Protein AF-A0A8C6SN14-F1 (afdb_monomer_lite)

Structure (mmCIF, N/CA/C/O backbone):
data_AF-A0A8C6SN14-F1
#
_entry.id   AF-A0A8C6SN14-F1
#
loop_
_atom_site.group_PDB
_atom_site.id
_atom_site.type_symbol
_atom_site.label_atom_id
_atom_site.label_alt_id
_atom_site.label_comp_id
_atom_site.label_asym_id
_atom_site.label_entity_id
_atom_site.label_seq_id
_atom_site.pdbx_PDB_ins_code
_atom_site.Cartn_x
_atom_site.Cartn_y
_atom_site.Cartn_z
_atom_site.occupancy
_atom_site.B_iso_or_equiv
_atom_site.auth_seq_id
_atom_site.auth_comp_id
_atom_site.auth_asym_id
_atom_site.auth_atom_id
_atom_site.pdbx_PDB_model_num
ATOM 1 N N . MET A 1 1 ? -18.049 -7.443 3.445 1.00 73.38 1 MET A N 1
ATOM 2 C CA . MET A 1 1 ? -16.769 -8.141 3.725 1.00 73.38 1 MET A CA 1
ATOM 3 C C . MET A 1 1 ? -15.686 -7.927 2.662 1.00 73.38 1 MET A C 1
ATOM 5 O O . MET A 1 1 ? -14.606 -7.484 3.031 1.00 73.38 1 MET A O 1
ATOM 9 N N . ALA A 1 2 ? -15.932 -8.169 1.365 1.00 88.31 2 ALA A N 1
ATOM 10 C CA . ALA A 1 2 ? -14.890 -8.066 0.323 1.00 88.31 2 ALA A CA 1
ATOM 11 C C . ALA A 1 2 ? -14.162 -6.703 0.273 1.00 88.31 2 ALA A C 1
ATOM 13 O O . ALA A 1 2 ? -12.935 -6.649 0.204 1.00 88.31 2 ALA A O 1
ATOM 14 N N . GLN A 1 3 ? -14.904 -5.599 0.396 1.00 91.69 3 GLN A N 1
ATOM 15 C CA . GLN A 1 3 ? -14.333 -4.248 0.385 1.00 91.69 3 GLN A CA 1
ATOM 16 C C . GLN A 1 3 ? -13.427 -3.967 1.599 1.00 91.69 3 GLN A C 1
ATOM 18 O O . GLN A 1 3 ? -12.354 -3.385 1.454 1.00 91.69 3 GLN A O 1
ATOM 23 N N . VAL A 1 4 ? -13.820 -4.437 2.789 1.00 95.06 4 VAL A N 1
ATOM 24 C CA . VAL A 1 4 ? -13.002 -4.355 4.012 1.00 95.06 4 VAL A CA 1
ATOM 25 C C . VAL A 1 4 ? -11.691 -5.110 3.811 1.00 95.06 4 VAL A C 1
ATOM 27 O O . VAL A 1 4 ? -10.623 -4.557 4.060 1.00 95.06 4 VAL A O 1
ATOM 30 N N . HIS A 1 5 ? -11.756 -6.332 3.280 1.00 94.94 5 HIS A N 1
ATOM 31 C CA . HIS A 1 5 ? -10.565 -7.125 2.993 1.00 94.94 5 HIS A CA 1
ATOM 32 C C . HIS A 1 5 ? -9.625 -6.414 2.002 1.00 94.94 5 HIS A C 1
ATOM 34 O O . HIS A 1 5 ? -8.426 -6.316 2.262 1.00 94.94 5 HIS A O 1
ATOM 40 N N . LYS A 1 6 ? -10.161 -5.825 0.920 1.00 96.69 6 LYS A N 1
ATOM 41 C CA . LYS A 1 6 ? -9.376 -5.036 -0.049 1.00 96.69 6 LYS A CA 1
ATOM 42 C C . LYS A 1 6 ? -8.651 -3.864 0.628 1.00 96.69 6 LYS A C 1
ATOM 44 O O . LYS A 1 6 ? -7.464 -3.653 0.382 1.00 96.69 6 LYS A O 1
ATOM 49 N N . LEU A 1 7 ? -9.321 -3.131 1.520 1.00 98.00 7 LEU A N 1
ATOM 50 C CA . LEU A 1 7 ? -8.710 -2.033 2.282 1.00 98.00 7 LEU A CA 1
ATOM 51 C C . LEU A 1 7 ? -7.635 -2.526 3.264 1.00 98.00 7 LEU A C 1
ATOM 53 O O . LEU A 1 7 ? -6.568 -1.921 3.357 1.00 98.00 7 LEU A O 1
ATOM 57 N N . ARG A 1 8 ? -7.868 -3.650 3.952 1.00 98.06 8 ARG A N 1
ATOM 58 C CA . ARG A 1 8 ? -6.879 -4.275 4.851 1.00 98.06 8 ARG A CA 1
ATOM 59 C C . ARG A 1 8 ? -5.637 -4.733 4.088 1.00 98.06 8 ARG A C 1
ATOM 61 O O . ARG A 1 8 ? -4.523 -4.537 4.567 1.00 98.06 8 ARG A O 1
ATOM 68 N N . GLN A 1 9 ? -5.802 -5.275 2.882 1.00 97.94 9 GLN A N 1
ATOM 69 C CA . GLN A 1 9 ? -4.680 -5.596 1.999 1.00 97.94 9 GLN A CA 1
ATOM 70 C C . GLN A 1 9 ? -3.911 -4.335 1.582 1.00 97.94 9 GLN A C 1
ATOM 72 O O . GLN A 1 9 ? -2.684 -4.335 1.681 1.00 97.94 9 GLN A O 1
ATOM 77 N N . LYS A 1 10 ? -4.600 -3.249 1.187 1.00 98.31 10 LYS A N 1
ATOM 78 C CA . LYS A 1 10 ? -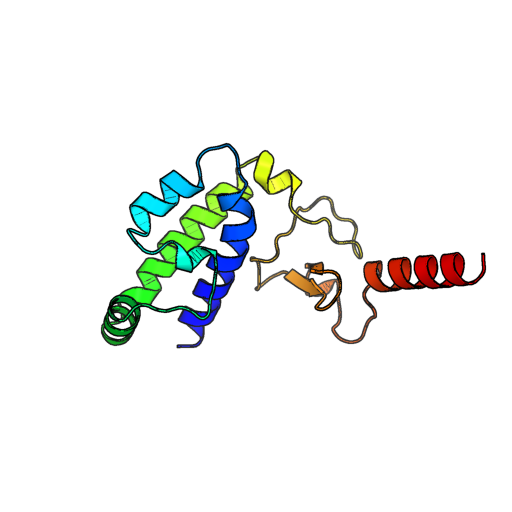3.947 -1.961 0.875 1.00 98.31 10 LYS A CA 1
ATOM 79 C C . LYS A 1 10 ? -3.128 -1.447 2.065 1.00 98.31 10 LYS A C 1
ATOM 81 O O . LYS A 1 10 ? -1.957 -1.128 1.882 1.00 98.31 10 LYS A O 1
ATOM 86 N N . LEU A 1 11 ? -3.691 -1.437 3.278 1.00 98.12 11 LEU A N 1
ATOM 87 C CA . LEU A 1 11 ? -2.964 -1.040 4.494 1.00 98.12 11 LEU A CA 1
ATOM 88 C C . LEU A 1 11 ? -1.725 -1.893 4.742 1.00 98.12 11 LEU A C 1
ATOM 90 O O . LEU A 1 11 ? -0.665 -1.345 5.018 1.00 98.12 11 LEU A O 1
ATOM 94 N N . ARG A 1 12 ? -1.825 -3.214 4.588 1.00 98.00 12 ARG A N 1
ATOM 95 C CA . ARG A 1 12 ? -0.672 -4.102 4.753 1.00 98.00 12 ARG A CA 1
ATOM 96 C C . ARG A 1 12 ? 0.453 -3.775 3.762 1.00 98.00 12 ARG A C 1
ATOM 98 O O . ARG A 1 12 ? 1.618 -3.784 4.138 1.00 98.00 12 ARG A O 1
ATOM 105 N N . PHE A 1 13 ? 0.135 -3.461 2.503 1.00 98.19 13 PHE A N 1
ATOM 106 C CA . PHE A 1 13 ? 1.147 -3.002 1.538 1.00 98.19 13 PHE A CA 1
ATOM 107 C C . PHE A 1 13 ? 1.719 -1.629 1.895 1.00 98.19 13 PHE A C 1
ATOM 109 O O . PHE A 1 13 ? 2.923 -1.431 1.792 1.00 98.19 13 PHE A O 1
ATOM 116 N N . LEU A 1 14 ? 0.886 -0.695 2.353 1.00 98.44 14 LEU A N 1
ATOM 117 C CA . LEU A 1 14 ? 1.341 0.613 2.835 1.00 98.44 14 LEU A CA 1
ATOM 118 C C . LEU A 1 14 ? 2.252 0.483 4.067 1.00 98.44 14 LEU A C 1
ATOM 120 O O . LEU A 1 14 ? 3.200 1.253 4.216 1.00 98.44 14 LEU A O 1
ATOM 124 N N . GLY A 1 15 ? 2.018 -0.529 4.904 1.00 97.69 15 GLY A N 1
ATOM 125 C CA . GLY A 1 15 ? 2.873 -0.906 6.025 1.00 97.69 15 GLY A CA 1
ATOM 126 C C . GLY A 1 15 ? 4.325 -1.156 5.626 1.00 97.69 15 GLY A C 1
ATOM 127 O O . GLY A 1 15 ? 5.226 -0.669 6.309 1.00 97.69 15 GLY A O 1
ATOM 128 N N . GLU A 1 16 ? 4.565 -1.814 4.484 1.00 96.69 16 GLU A N 1
ATOM 129 C CA . GLU A 1 16 ? 5.922 -2.072 3.973 1.00 96.69 16 GLU A CA 1
ATOM 130 C C . GLU A 1 16 ? 6.713 -0.773 3.751 1.00 96.69 16 GLU A C 1
ATOM 132 O O . GLU A 1 16 ? 7.933 -0.762 3.924 1.00 96.69 16 GLU A O 1
ATOM 137 N N . TYR A 1 17 ? 6.033 0.329 3.419 1.00 98.00 17 TYR A N 1
ATOM 138 C CA . TYR A 1 17 ? 6.638 1.650 3.247 1.00 98.00 17 TYR A CA 1
ATOM 139 C C . TYR A 1 17 ? 6.774 2.384 4.581 1.00 98.00 17 TYR A C 1
ATOM 141 O O . TYR A 1 17 ? 7.863 2.823 4.944 1.00 98.00 17 TYR A O 1
ATOM 149 N N . LEU A 1 18 ? 5.676 2.482 5.332 1.00 97.31 18 LEU A N 1
ATOM 150 C CA . LEU A 1 18 ? 5.584 3.299 6.542 1.00 97.31 18 LEU A CA 1
ATOM 151 C C . LEU A 1 18 ? 6.497 2.823 7.672 1.00 97.31 18 LEU A C 1
ATOM 153 O O . LEU A 1 18 ? 7.105 3.657 8.340 1.00 97.31 18 LEU A O 1
ATOM 157 N N . LEU A 1 19 ? 6.599 1.507 7.887 1.00 95.50 19 LEU A N 1
ATOM 158 C CA . LEU A 1 19 ? 7.367 0.925 8.997 1.00 95.50 19 LEU A CA 1
ATOM 159 C C . LEU A 1 19 ? 8.879 1.130 8.855 1.00 95.50 19 LEU A C 1
ATOM 161 O O . LEU A 1 19 ? 9.610 1.105 9.838 1.00 95.50 19 LEU A O 1
ATOM 165 N N . THR A 1 20 ? 9.350 1.345 7.631 1.00 94.44 20 THR A N 1
ATOM 166 C CA . THR A 1 20 ? 10.773 1.514 7.299 1.00 94.44 20 THR A CA 1
ATOM 167 C C . THR A 1 20 ? 11.094 2.936 6.826 1.00 94.44 20 THR A C 1
ATOM 169 O O . THR A 1 20 ? 12.250 3.255 6.549 1.00 94.44 20 THR A O 1
ATOM 172 N N . CYS A 1 21 ? 10.090 3.817 6.757 1.00 97.00 21 CYS A N 1
ATOM 173 C CA . CYS A 1 21 ? 10.266 5.226 6.434 1.00 97.00 21 CYS A CA 1
ATOM 174 C C . CYS A 1 21 ? 10.796 6.004 7.649 1.00 97.00 21 CYS A C 1
ATOM 176 O O . CYS A 1 21 ? 10.217 5.972 8.736 1.00 97.00 21 CYS A O 1
ATOM 178 N N . ARG A 1 22 ? 11.873 6.774 7.455 1.00 95.69 22 ARG A N 1
ATOM 179 C CA . ARG A 1 22 ? 12.534 7.536 8.531 1.00 95.69 22 ARG A CA 1
ATOM 180 C C . ARG A 1 22 ? 11.823 8.845 8.906 1.00 95.69 22 ARG A C 1
ATOM 182 O O . ARG A 1 22 ? 12.233 9.507 9.850 1.00 95.69 22 ARG A O 1
ATOM 189 N N . SER A 1 23 ? 10.731 9.212 8.234 1.00 94.06 23 SER A N 1
ATOM 190 C CA . SER A 1 23 ? 9.993 10.462 8.487 1.00 94.06 23 SER A CA 1
ATOM 191 C C . SER A 1 23 ? 8.979 10.383 9.645 1.00 94.06 23 SER A C 1
ATOM 193 O O . SER A 1 23 ? 8.080 11.224 9.739 1.00 94.06 23 SER A O 1
ATOM 195 N N . ASN A 1 24 ? 9.036 9.337 10.478 1.00 91.69 24 ASN A N 1
ATOM 196 C CA . ASN A 1 24 ? 8.057 9.043 11.536 1.00 91.69 24 ASN A CA 1
ATOM 197 C C . ASN A 1 24 ? 6.601 8.879 11.048 1.00 91.69 24 ASN A C 1
ATOM 199 O O . ASN A 1 24 ? 5.658 9.053 11.823 1.00 91.69 24 ASN A O 1
ATOM 203 N N . ALA A 1 25 ? 6.387 8.523 9.779 1.00 94.50 25 ALA A N 1
ATOM 204 C CA . ALA A 1 25 ? 5.046 8.373 9.211 1.00 94.50 25 ALA A CA 1
ATOM 205 C C . ALA A 1 25 ? 4.214 7.289 9.910 1.00 94.50 25 ALA A C 1
ATOM 207 O O . ALA A 1 25 ? 3.025 7.490 10.159 1.00 94.50 25 ALA A O 1
ATOM 208 N N . TRP A 1 26 ? 4.859 6.190 10.315 1.00 93.56 26 TRP A N 1
ATOM 209 C CA . TRP A 1 26 ? 4.246 5.170 11.165 1.00 93.56 26 TRP A CA 1
ATOM 210 C C . TRP A 1 26 ? 3.628 5.767 12.435 1.00 93.56 26 TRP A C 1
ATOM 212 O O . TRP A 1 26 ? 2.451 5.539 12.690 1.00 93.56 26 TRP A O 1
ATOM 222 N N . LYS A 1 27 ? 4.376 6.578 13.199 1.00 92.25 27 LYS A N 1
ATOM 223 C CA . LYS A 1 27 ? 3.887 7.173 14.458 1.00 92.25 27 LYS A CA 1
ATOM 224 C C . LYS A 1 27 ? 2.677 8.083 14.223 1.00 92.25 27 LYS A C 1
ATOM 226 O O . LYS A 1 27 ? 1.720 8.048 14.994 1.00 92.25 27 LYS A O 1
ATOM 231 N N . LYS A 1 28 ? 2.688 8.855 13.128 1.00 92.31 28 LYS A N 1
ATOM 232 C CA . LYS A 1 28 ? 1.557 9.716 12.733 1.00 92.31 28 LYS A CA 1
ATOM 233 C C . LYS A 1 28 ? 0.299 8.899 12.425 1.00 92.31 28 LYS A C 1
ATOM 235 O O . LYS A 1 28 ? -0.793 9.278 12.844 1.00 92.31 28 LYS A O 1
ATOM 240 N N . LEU A 1 29 ? 0.444 7.767 11.732 1.00 95.38 29 LEU A N 1
ATOM 241 C CA . LEU A 1 29 ? -0.677 6.870 11.453 1.00 95.38 29 LEU A CA 1
ATOM 242 C C . LEU A 1 29 ? -1.119 6.098 12.708 1.00 95.38 29 LEU A C 1
ATOM 244 O O . LEU A 1 29 ? -2.317 5.935 12.925 1.00 95.38 29 LEU A O 1
ATOM 248 N N . GLN A 1 30 ? -0.185 5.673 13.562 1.00 93.88 30 GLN A N 1
ATOM 249 C CA . GLN A 1 30 ? -0.452 4.926 14.796 1.00 93.88 30 GLN A CA 1
ATOM 250 C C . GLN A 1 30 ? -1.416 5.672 15.724 1.00 93.88 30 GLN A C 1
ATOM 252 O O . GLN A 1 30 ? -2.343 5.059 16.249 1.00 93.88 30 GLN A O 1
ATOM 257 N N . ALA A 1 31 ? -1.277 6.995 15.847 1.00 92.19 31 ALA A N 1
ATOM 258 C CA . ALA A 1 31 ? -2.207 7.826 16.613 1.00 92.19 31 ALA A CA 1
ATOM 259 C C . ALA A 1 31 ? -3.665 7.712 16.121 1.00 92.19 31 ALA A C 1
ATOM 261 O O . ALA A 1 31 ? -4.595 7.761 16.919 1.00 92.19 31 ALA A O 1
ATOM 262 N N . ARG A 1 32 ? -3.875 7.507 14.812 1.00 93.31 32 ARG A N 1
ATOM 263 C CA . ARG A 1 32 ? -5.203 7.294 14.208 1.00 93.31 32 ARG A CA 1
ATOM 264 C C . ARG A 1 32 ? -5.670 5.845 14.324 1.00 93.31 32 ARG A C 1
ATOM 266 O O . ARG A 1 32 ? -6.867 5.586 14.402 1.00 93.31 32 ARG A O 1
ATOM 273 N N . MET A 1 33 ? -4.739 4.891 14.302 1.00 93.81 33 MET A N 1
ATOM 274 C CA . MET A 1 33 ? -5.061 3.467 14.393 1.00 93.81 33 MET A CA 1
ATOM 275 C C . MET A 1 33 ? -5.406 3.025 15.819 1.00 93.81 33 MET A C 1
ATOM 277 O O . MET A 1 33 ? -6.176 2.079 15.990 1.00 93.81 33 MET A O 1
ATOM 281 N N . GLY A 1 34 ? -4.853 3.692 16.834 1.00 91.06 34 GLY A N 1
ATOM 282 C CA . GLY A 1 34 ? -4.888 3.212 18.212 1.00 91.06 34 GLY A CA 1
ATOM 283 C C . GLY A 1 34 ? -4.012 1.960 18.393 1.00 91.06 34 GLY A C 1
ATOM 284 O O . GLY A 1 34 ? -3.048 1.771 17.644 1.00 91.06 34 GLY A O 1
ATOM 285 N N . PRO A 1 35 ? -4.325 1.071 19.357 1.00 91.62 35 PRO A N 1
ATOM 286 C CA . PRO A 1 35 ? -3.522 -0.115 19.676 1.00 91.62 35 PRO A CA 1
ATOM 287 C C . PRO A 1 35 ? -3.745 -1.256 18.665 1.00 91.62 35 PRO A C 1
ATOM 289 O O . PRO A 1 35 ? -4.097 -2.377 19.026 1.00 91.62 35 PRO A O 1
ATOM 292 N N . ARG A 1 36 ? -3.594 -0.967 17.369 1.00 95.06 36 ARG A N 1
ATOM 293 C CA . ARG A 1 36 ? -3.849 -1.910 16.270 1.00 95.06 36 ARG A CA 1
ATOM 294 C C . ARG A 1 36 ? -2.678 -1.991 15.278 1.00 95.06 36 ARG A C 1
ATOM 296 O O . ARG A 1 36 ? -2.875 -1.771 14.083 1.00 95.06 36 ARG A O 1
ATOM 303 N N . PRO A 1 37 ? -1.446 -2.288 15.735 1.00 93.50 37 PRO A N 1
ATOM 304 C CA . PRO A 1 37 ? -0.283 -2.320 14.848 1.00 93.50 37 PRO A CA 1
ATOM 305 C C . PRO A 1 37 ? -0.379 -3.410 13.771 1.00 93.50 37 PRO A C 1
ATOM 307 O O . PRO A 1 37 ? 0.034 -3.188 12.631 1.00 93.50 37 PRO A O 1
ATOM 310 N N . TYR A 1 38 ? -1.062 -4.519 14.088 1.00 95.81 38 TYR A N 1
ATOM 311 C CA . TYR A 1 38 ? -1.352 -5.617 13.162 1.00 95.81 38 TYR A CA 1
ATOM 312 C C . TYR A 1 38 ? -2.043 -5.161 11.873 1.00 95.81 38 TYR A C 1
ATOM 314 O O . TYR A 1 38 ? -2.004 -5.886 10.877 1.00 95.81 38 TYR A O 1
ATOM 322 N N . LEU A 1 39 ? -2.666 -3.971 11.854 1.00 96.94 39 LEU A N 1
ATOM 323 C CA . LEU A 1 39 ? -3.310 -3.456 10.654 1.00 96.94 39 LEU A CA 1
ATOM 324 C C . LEU A 1 39 ? -2.325 -3.261 9.492 1.00 96.94 39 LEU A C 1
ATOM 326 O O . LEU A 1 39 ? -2.728 -3.434 8.340 1.00 96.94 39 LEU A O 1
ATOM 330 N N . LEU A 1 40 ? -1.064 -2.930 9.785 1.00 96.44 40 LEU A N 1
ATOM 331 C CA . LEU A 1 40 ? -0.018 -2.757 8.774 1.00 96.44 40 LEU A CA 1
ATOM 332 C C . LEU A 1 40 ? 0.807 -4.024 8.518 1.00 96.44 40 LEU A C 1
ATOM 334 O O . LEU A 1 40 ? 1.489 -4.107 7.502 1.00 96.44 40 LEU A O 1
ATOM 338 N N . GLU A 1 41 ? 0.735 -5.014 9.401 1.00 94.19 41 GLU A N 1
ATOM 339 C CA . GLU A 1 41 ? 1.550 -6.232 9.320 1.00 94.19 41 GLU A CA 1
ATOM 340 C C . GLU A 1 41 ? 0.809 -7.361 8.592 1.00 94.19 41 GLU A C 1
ATOM 342 O O . GLU A 1 41 ? 1.366 -8.039 7.722 1.00 94.19 41 GLU A O 1
ATOM 347 N N . SER A 1 42 ? -0.482 -7.531 8.892 1.00 96.00 42 SER A N 1
ATOM 348 C CA . SER A 1 42 ? -1.319 -8.590 8.333 1.00 96.00 42 SER A CA 1
ATOM 349 C C . SER A 1 42 ? -2.689 -8.067 7.922 1.00 96.00 42 SER A C 1
ATOM 351 O O . SER A 1 42 ? -3.330 -7.300 8.635 1.00 96.00 42 SER A O 1
ATOM 353 N N . SER A 1 43 ? -3.175 -8.533 6.771 1.00 95.94 43 SER A N 1
ATOM 354 C CA . SER A 1 43 ? -4.547 -8.272 6.306 1.00 95.94 43 SER A CA 1
ATOM 355 C C . SER A 1 43 ? -5.567 -9.299 6.814 1.00 95.94 43 SER A C 1
ATOM 357 O O . SER A 1 43 ? -6.769 -9.097 6.645 1.00 95.94 43 SER A O 1
ATOM 359 N N . GLN A 1 44 ? -5.092 -10.378 7.446 1.00 95.12 44 GLN A N 1
ATOM 360 C CA . GLN A 1 44 ? -5.907 -11.501 7.921 1.00 95.12 44 GLN A CA 1
ATOM 361 C C . GLN A 1 44 ? -6.221 -11.427 9.420 1.00 95.12 44 GLN A C 1
ATOM 363 O O . GLN A 1 44 ? -7.132 -12.102 9.883 1.00 95.12 44 GLN A O 1
ATOM 368 N N . LEU A 1 45 ? -5.483 -10.613 10.180 1.00 95.94 45 LEU A N 1
ATOM 369 C CA . LEU A 1 45 ? -5.707 -10.442 11.614 1.00 95.94 45 LEU A CA 1
ATOM 370 C C . LEU A 1 45 ? -6.770 -9.373 11.882 1.00 95.94 45 LEU A C 1
ATOM 372 O O . LEU A 1 45 ? -6.706 -8.270 11.325 1.00 95.94 45 LEU A O 1
ATOM 376 N N . TYR A 1 46 ? -7.711 -9.706 12.762 1.00 95.88 46 TYR A N 1
ATOM 377 C CA . TYR A 1 46 ? -8.782 -8.834 13.239 1.00 95.88 46 TYR A CA 1
ATOM 378 C C . TYR A 1 46 ? -8.907 -8.981 14.752 1.00 95.88 46 TYR A C 1
ATOM 380 O O . TYR A 1 46 ? -8.826 -10.088 15.282 1.00 95.88 46 TYR A O 1
ATOM 388 N N . SER A 1 47 ? -9.129 -7.867 15.445 1.00 96.00 47 SER A N 1
ATOM 389 C CA . SER A 1 47 ? -9.550 -7.910 16.848 1.00 96.00 47 SER A CA 1
ATOM 390 C C . SER A 1 47 ? -11.064 -8.101 16.969 1.00 96.00 47 SER A C 1
ATOM 392 O O . SER A 1 47 ? -11.806 -7.810 16.032 1.00 96.00 47 SER A O 1
ATOM 394 N N . ILE A 1 48 ? -11.551 -8.496 18.149 1.00 96.75 48 ILE A N 1
ATOM 395 C CA . ILE A 1 48 ? -12.998 -8.542 18.434 1.00 96.75 48 ILE A CA 1
ATOM 396 C C . ILE A 1 48 ? -13.643 -7.168 18.190 1.00 96.75 48 ILE A C 1
ATOM 398 O O . ILE A 1 48 ? -14.705 -7.083 17.579 1.00 96.75 48 ILE A O 1
ATOM 402 N N . LYS A 1 49 ? -12.957 -6.079 18.567 1.00 95.50 49 LYS A N 1
ATOM 403 C CA . LYS A 1 49 ? -13.417 -4.706 18.310 1.00 95.50 49 LYS A CA 1
ATOM 404 C C . LYS A 1 49 ? -13.560 -4.414 16.815 1.00 95.50 49 LYS A C 1
ATOM 406 O O . LYS A 1 49 ? -14.453 -3.676 16.419 1.00 95.50 49 LYS A O 1
ATOM 411 N N . ASP A 1 50 ? -12.685 -4.965 15.978 1.00 96.38 50 ASP A N 1
ATOM 412 C CA . ASP A 1 50 ? -12.791 -4.803 14.525 1.00 96.38 50 ASP A CA 1
ATOM 413 C C . ASP A 1 50 ? -14.031 -5.515 13.994 1.00 96.38 50 ASP A C 1
ATOM 415 O O . ASP A 1 50 ? -14.780 -4.931 13.219 1.00 96.38 50 ASP A O 1
ATOM 419 N N . LEU A 1 51 ? -14.270 -6.751 14.443 1.00 95.81 51 LEU A N 1
ATOM 420 C CA . LEU A 1 51 ? -15.447 -7.532 14.055 1.00 95.81 51 LEU A CA 1
ATOM 421 C C . LEU A 1 51 ? -16.746 -6.847 14.494 1.00 95.81 51 LEU A C 1
ATOM 423 O O . LEU A 1 51 ? -17.685 -6.760 13.706 1.00 95.81 51 LEU A O 1
ATOM 427 N N . GLN A 1 52 ? -16.767 -6.282 15.701 1.00 96.69 52 GLN A N 1
ATOM 428 C CA . GLN A 1 52 ? -17.874 -5.460 16.179 1.00 96.69 52 GLN A CA 1
ATOM 429 C C . GLN A 1 52 ? -18.090 -4.233 15.276 1.00 96.69 52 GLN A C 1
ATOM 431 O O . GLN A 1 52 ? -19.188 -4.027 14.771 1.00 96.69 52 GLN A O 1
ATOM 436 N N . GLN A 1 53 ? -17.039 -3.459 14.986 1.00 95.88 53 GLN A N 1
ATOM 437 C CA . GLN A 1 53 ? -17.145 -2.286 14.108 1.00 95.88 53 GLN A CA 1
ATOM 438 C C . GLN A 1 53 ? -17.545 -2.647 12.669 1.00 95.88 53 GLN A C 1
ATOM 440 O O . GLN A 1 53 ? -18.097 -1.806 11.957 1.00 95.88 53 GLN A O 1
ATOM 445 N N . ILE A 1 54 ? -17.234 -3.863 12.207 1.00 95.38 54 ILE A N 1
ATOM 446 C CA . ILE A 1 54 ? -17.704 -4.385 10.919 1.00 95.38 54 ILE A CA 1
ATOM 447 C C . ILE A 1 54 ? -19.213 -4.622 10.977 1.00 95.38 54 ILE A C 1
ATOM 449 O O . ILE A 1 54 ? -19.908 -4.195 10.058 1.00 95.38 54 ILE A O 1
ATOM 453 N N . ALA A 1 55 ? -19.712 -5.260 12.040 1.00 95.56 55 ALA A N 1
ATOM 454 C CA . ALA A 1 55 ? -21.142 -5.491 12.238 1.00 95.56 55 ALA A CA 1
ATOM 455 C C . ALA A 1 55 ? -21.929 -4.174 12.359 1.00 95.56 55 ALA A C 1
ATOM 457 O O . ALA A 1 55 ? -23.017 -4.053 11.808 1.00 95.56 55 ALA A O 1
ATOM 458 N N . GLU A 1 56 ? -21.341 -3.163 13.000 1.00 95.75 56 GLU A N 1
ATOM 459 C CA . GLU A 1 56 ? -21.912 -1.816 13.139 1.00 95.75 56 GLU A CA 1
ATOM 460 C C . GLU A 1 56 ? -21.768 -0.944 11.873 1.00 95.75 56 GLU A C 1
ATOM 462 O O . GLU A 1 56 ? -22.264 0.177 11.836 1.00 95.75 56 GLU A O 1
ATOM 467 N N . GLY A 1 57 ? -21.048 -1.401 10.841 1.00 93.50 57 GLY A N 1
ATOM 468 C CA . GLY A 1 57 ? -20.827 -0.649 9.595 1.00 93.50 57 GLY A CA 1
ATOM 469 C C . GLY A 1 57 ? -19.763 0.461 9.664 1.00 93.50 57 GLY A C 1
ATOM 470 O O . GLY A 1 57 ? -19.398 1.037 8.638 1.00 93.50 57 GLY A O 1
ATOM 471 N N . ASN A 1 58 ? -19.185 0.719 10.837 1.00 95.06 58 ASN A N 1
ATOM 472 C CA . ASN A 1 58 ? -18.234 1.812 11.073 1.00 95.06 58 ASN A CA 1
ATOM 473 C C . ASN A 1 58 ? -16.800 1.510 10.593 1.00 95.06 58 ASN A C 1
ATOM 475 O O . ASN A 1 58 ? -16.015 2.422 10.315 1.00 95.06 58 ASN A O 1
ATOM 479 N N . TYR A 1 59 ? -16.428 0.231 10.475 1.00 96.31 59 TYR A N 1
ATOM 480 C CA . TYR A 1 59 ? -15.044 -0.169 10.184 1.00 96.31 59 TYR A CA 1
ATOM 481 C C . TYR A 1 59 ? -14.567 0.246 8.786 1.00 96.31 59 TYR A C 1
ATOM 483 O O . TYR A 1 59 ? -13.398 0.572 8.590 1.00 96.31 59 TYR A O 1
ATOM 491 N N . HIS A 1 60 ? -15.468 0.267 7.802 1.00 95.75 60 HIS A N 1
ATOM 492 C CA . HIS A 1 60 ? -15.120 0.600 6.422 1.00 95.75 60 HIS A CA 1
ATOM 493 C C . HIS A 1 60 ? -14.593 2.036 6.283 1.00 95.75 60 HIS A C 1
ATOM 495 O O . HIS A 1 60 ? -13.522 2.243 5.710 1.00 95.75 60 HIS A O 1
ATOM 501 N N . MET A 1 61 ? -15.304 3.017 6.847 1.00 96.31 61 MET A N 1
ATOM 502 C CA . MET A 1 61 ? -14.899 4.428 6.782 1.00 96.31 61 MET A CA 1
ATOM 503 C C . MET A 1 61 ? -13.612 4.687 7.563 1.00 96.31 61 MET A C 1
ATOM 505 O O . MET A 1 61 ? -12.732 5.406 7.087 1.00 96.31 61 MET A O 1
ATOM 509 N N . TYR A 1 62 ? -13.451 4.022 8.708 1.00 96.88 62 TYR A N 1
ATOM 510 C CA . TYR A 1 62 ? -12.199 4.023 9.458 1.00 96.88 62 TYR A CA 1
ATOM 511 C C . TYR A 1 62 ? -11.013 3.551 8.600 1.00 96.88 62 TYR A C 1
ATOM 513 O O . TYR A 1 62 ? -9.989 4.231 8.5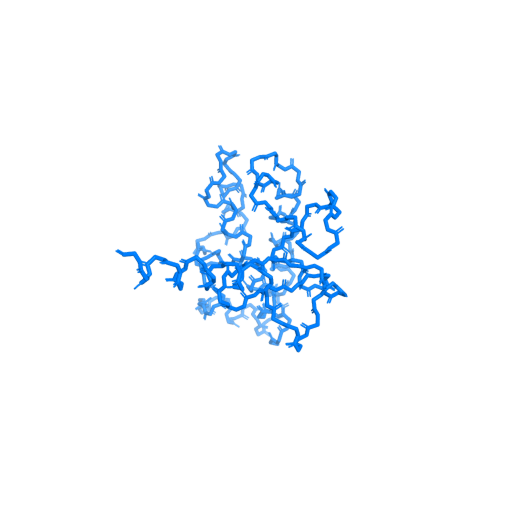27 1.00 96.88 62 TYR A O 1
ATOM 521 N N . LEU A 1 63 ? -11.155 2.427 7.890 1.00 97.88 63 LEU A N 1
ATOM 522 C CA . LEU A 1 63 ? -10.096 1.917 7.019 1.00 97.88 63 LEU A CA 1
ATOM 523 C C . LEU A 1 63 ? -9.806 2.837 5.827 1.00 97.88 63 LEU A C 1
ATOM 525 O O . LEU A 1 63 ? -8.636 3.009 5.489 1.00 97.88 63 LEU A O 1
ATOM 529 N N . ILE A 1 64 ? -10.827 3.436 5.201 1.00 97.88 64 ILE A N 1
ATOM 530 C CA . ILE A 1 64 ? -10.630 4.404 4.108 1.00 97.88 64 ILE A CA 1
ATOM 531 C C . ILE A 1 64 ? -9.757 5.565 4.577 1.00 97.88 64 ILE A C 1
ATOM 533 O O . ILE A 1 64 ? -8.775 5.887 3.908 1.00 97.88 64 ILE A O 1
ATOM 537 N N . ALA A 1 65 ? -10.066 6.147 5.737 1.00 97.69 65 ALA A N 1
ATOM 538 C CA . ALA A 1 65 ? -9.309 7.272 6.275 1.00 97.69 65 ALA A CA 1
ATOM 539 C C . ALA A 1 65 ? -7.834 6.906 6.524 1.00 97.69 65 ALA A C 1
ATOM 541 O O . ALA A 1 65 ? -6.932 7.686 6.209 1.00 97.69 65 ALA A O 1
ATOM 542 N N . LEU A 1 66 ? -7.572 5.701 7.044 1.00 98.19 66 LEU A N 1
ATOM 543 C CA . LEU A 1 66 ? -6.207 5.210 7.238 1.00 98.19 66 LEU A CA 1
ATOM 544 C C . LEU A 1 66 ? -5.477 4.989 5.909 1.00 98.19 66 LEU A C 1
ATOM 546 O O . LEU A 1 66 ? -4.331 5.418 5.777 1.00 98.19 66 LEU A O 1
ATOM 550 N N . VAL A 1 67 ? -6.127 4.349 4.929 1.00 98.38 67 VAL A N 1
ATOM 551 C CA . VAL A 1 67 ? -5.548 4.103 3.598 1.00 98.38 67 VAL A CA 1
ATOM 552 C C . VAL A 1 67 ? -5.213 5.422 2.918 1.00 98.38 67 VAL A C 1
ATOM 554 O O . VAL A 1 67 ? -4.096 5.576 2.446 1.00 98.38 67 VAL A O 1
ATOM 557 N N . GLN A 1 68 ? -6.128 6.392 2.918 1.00 98.12 68 GLN A N 1
ATOM 558 C CA . GLN A 1 68 ? -5.893 7.711 2.329 1.00 98.12 68 GLN A CA 1
ATOM 559 C C . GLN A 1 68 ? -4.711 8.421 2.990 1.00 98.12 68 GLN A C 1
ATOM 561 O O . GLN A 1 68 ? -3.812 8.890 2.297 1.00 98.12 68 GLN A O 1
ATOM 566 N N . HIS A 1 69 ? -4.662 8.455 4.325 1.00 97.94 69 HIS A N 1
ATOM 567 C CA . HIS A 1 69 ? -3.560 9.098 5.041 1.00 97.94 69 HIS A CA 1
ATOM 568 C C . HIS A 1 69 ? -2.206 8.447 4.722 1.00 97.94 69 HIS A C 1
ATOM 570 O O . HIS A 1 69 ? -1.225 9.135 4.440 1.00 97.94 69 HIS A O 1
ATOM 576 N N . ALA A 1 70 ? -2.162 7.115 4.735 1.00 98.38 70 ALA A N 1
ATOM 577 C CA . ALA A 1 70 ? -0.971 6.339 4.429 1.00 98.38 70 ALA A CA 1
ATOM 578 C C . ALA A 1 70 ? -0.530 6.488 2.963 1.00 98.38 70 ALA A C 1
ATOM 580 O O . ALA A 1 70 ? 0.649 6.715 2.699 1.00 98.38 70 ALA A O 1
ATOM 581 N N . SER A 1 71 ? -1.464 6.404 2.013 1.00 98.44 71 SER A N 1
ATOM 582 C CA . SER A 1 71 ? -1.193 6.594 0.587 1.00 98.44 71 SER A CA 1
ATOM 583 C C . SER A 1 71 ? -0.676 7.998 0.294 1.00 98.44 71 SER A C 1
ATOM 585 O O . SER A 1 71 ? 0.334 8.121 -0.390 1.00 98.44 71 SER A O 1
ATOM 587 N N . ASN A 1 72 ? -1.293 9.041 0.860 1.00 98.25 72 ASN A N 1
ATOM 588 C CA . ASN A 1 72 ? -0.833 10.421 0.686 1.00 98.25 72 ASN A CA 1
ATOM 589 C C . ASN A 1 72 ? 0.614 10.589 1.149 1.00 98.25 72 ASN A C 1
ATOM 591 O O . ASN A 1 72 ? 1.414 11.197 0.445 1.00 98.25 72 ASN A O 1
ATOM 595 N N . HIS A 1 73 ? 0.974 9.995 2.292 1.00 98.38 73 HIS A N 1
ATOM 596 C CA . HIS A 1 73 ? 2.362 9.997 2.736 1.00 98.38 73 HIS A CA 1
ATOM 597 C C . HIS A 1 73 ? 3.289 9.317 1.722 1.00 98.38 73 HIS A C 1
ATOM 599 O O . HIS A 1 73 ? 4.306 9.897 1.360 1.00 98.38 73 HIS A O 1
ATOM 605 N N . VAL A 1 74 ? 2.952 8.108 1.258 1.00 98.56 74 VAL A N 1
ATOM 606 C CA . VAL A 1 74 ? 3.811 7.360 0.325 1.00 98.56 74 VAL A CA 1
ATOM 607 C C . VAL A 1 74 ? 4.001 8.105 -0.997 1.00 98.56 74 VAL A C 1
ATOM 609 O O . VAL A 1 74 ? 5.122 8.151 -1.494 1.00 98.56 74 VAL A O 1
ATOM 612 N N . PHE A 1 75 ? 2.950 8.727 -1.532 1.00 98.19 75 PHE A N 1
ATOM 613 C CA . PHE A 1 75 ? 3.033 9.498 -2.775 1.00 98.19 75 PHE A CA 1
ATOM 614 C C . PHE A 1 75 ? 3.834 10.801 -2.642 1.00 98.19 75 PHE A C 1
ATOM 616 O O . PHE A 1 75 ? 4.391 11.263 -3.630 1.00 98.19 75 PHE A O 1
ATOM 623 N N . GLN A 1 76 ? 3.901 11.392 -1.445 1.00 97.62 76 GLN A N 1
ATOM 624 C CA . GLN A 1 76 ? 4.539 12.695 -1.205 1.00 97.62 76 GLN A CA 1
ATOM 625 C C . GLN A 1 76 ? 5.890 12.599 -0.479 1.00 97.62 76 GLN A C 1
ATOM 627 O O . GLN A 1 76 ? 6.476 13.619 -0.129 1.00 97.62 76 GLN A O 1
ATOM 632 N N . CYS A 1 77 ? 6.375 11.391 -0.190 1.00 98.25 77 CYS A N 1
ATOM 633 C CA . CYS A 1 77 ? 7.607 11.188 0.563 1.00 98.25 77 CYS A CA 1
ATOM 634 C C . CYS A 1 77 ? 8.714 10.633 -0.329 1.00 98.25 77 CYS A C 1
ATOM 636 O O . CYS A 1 77 ? 8.646 9.470 -0.726 1.00 98.25 77 CYS A O 1
ATOM 638 N N . ASP A 1 78 ? 9.782 11.408 -0.523 1.00 97.25 78 ASP A N 1
ATOM 639 C CA . ASP A 1 78 ? 10.942 11.019 -1.341 1.00 97.25 78 ASP A CA 1
ATOM 640 C C . ASP A 1 78 ? 11.561 9.677 -0.923 1.00 97.25 78 ASP A C 1
ATOM 642 O O . ASP A 1 78 ? 11.988 8.882 -1.757 1.00 97.25 78 ASP A O 1
ATOM 646 N N . LEU A 1 79 ? 11.568 9.374 0.379 1.00 97.00 79 LEU A N 1
ATOM 647 C CA . LEU A 1 79 ? 12.073 8.094 0.888 1.00 97.00 79 LEU A CA 1
ATOM 648 C C . LEU A 1 79 ? 11.183 6.911 0.481 1.00 97.00 79 LEU A C 1
ATOM 650 O O . LEU A 1 79 ? 11.673 5.799 0.280 1.00 97.00 79 LEU A O 1
ATOM 654 N N . CYS A 1 80 ? 9.868 7.125 0.400 1.00 98.25 80 CYS A N 1
ATOM 655 C CA . CYS A 1 80 ? 8.923 6.084 0.009 1.00 98.25 80 CYS A CA 1
ATOM 656 C C . CYS A 1 80 ? 8.869 5.922 -1.512 1.00 98.25 80 CYS A C 1
ATOM 658 O O . CYS A 1 80 ? 8.818 4.787 -1.990 1.00 98.25 80 CYS A O 1
ATOM 660 N N . THR A 1 81 ? 8.919 7.021 -2.268 1.00 97.19 81 THR A N 1
ATOM 661 C CA . THR A 1 81 ? 8.879 6.997 -3.738 1.00 97.19 81 THR A CA 1
ATOM 662 C C . THR A 1 81 ? 10.111 6.318 -4.331 1.00 97.19 81 THR A C 1
ATOM 664 O O . THR A 1 81 ? 9.966 5.539 -5.269 1.00 97.19 81 THR A O 1
ATOM 667 N N . GLN A 1 82 ? 11.289 6.458 -3.712 1.00 96.25 82 GLN A N 1
ATOM 668 C CA . GLN A 1 82 ? 12.500 5.700 -4.077 1.00 96.25 82 GLN A CA 1
ATOM 669 C C . GLN A 1 82 ? 12.343 4.173 -3.960 1.00 96.25 82 GLN A C 1
ATOM 671 O O . GLN A 1 82 ? 13.116 3.417 -4.546 1.00 96.25 82 GLN A O 1
ATOM 676 N N . ARG A 1 83 ? 11.347 3.702 -3.203 1.00 97.00 83 ARG A N 1
ATOM 677 C CA . ARG A 1 83 ? 11.016 2.277 -3.028 1.00 97.00 83 ARG A CA 1
ATOM 678 C C . ARG A 1 83 ? 9.784 1.855 -3.829 1.00 97.00 83 ARG A C 1
ATOM 680 O O . ARG A 1 83 ? 9.282 0.741 -3.656 1.00 97.00 83 ARG A O 1
ATOM 687 N N . GLY A 1 84 ? 9.253 2.752 -4.655 1.00 97.19 84 GLY A N 1
ATOM 688 C CA . GLY A 1 84 ? 8.273 2.414 -5.673 1.00 97.19 84 GLY A CA 1
ATOM 689 C C . GLY A 1 84 ? 8.901 1.593 -6.800 1.00 97.19 84 GLY A C 1
ATOM 690 O O . GLY A 1 84 ? 10.073 1.216 -6.761 1.00 97.19 84 GLY A O 1
ATOM 691 N N . PHE A 1 85 ? 8.101 1.275 -7.807 1.00 98.12 85 PHE A N 1
ATOM 692 C CA . PHE A 1 85 ? 8.517 0.455 -8.937 1.00 98.12 85 PHE A CA 1
ATOM 693 C C . PHE A 1 85 ? 8.417 1.259 -10.227 1.00 98.12 85 PHE A C 1
ATOM 695 O O . PHE A 1 85 ? 7.504 2.059 -10.392 1.00 98.12 85 PHE A O 1
ATOM 702 N N . ILE A 1 86 ? 9.318 0.978 -11.164 1.00 97.75 86 ILE A N 1
ATOM 703 C CA . ILE A 1 86 ? 9.167 1.367 -12.566 1.00 97.75 86 ILE A CA 1
ATOM 704 C C . ILE A 1 86 ? 8.677 0.145 -13.336 1.00 97.75 86 ILE A C 1
ATOM 706 O O . ILE A 1 86 ? 9.225 -0.956 -13.191 1.00 97.75 86 ILE A O 1
ATOM 710 N N . CYS A 1 87 ? 7.639 0.320 -14.154 1.00 97.75 87 CYS A N 1
ATOM 711 C CA . CYS A 1 87 ? 7.108 -0.772 -14.958 1.00 97.75 87 CYS A CA 1
ATOM 712 C C . CYS A 1 87 ? 8.140 -1.212 -16.010 1.00 97.75 87 CYS A C 1
ATOM 714 O O . CYS A 1 87 ? 8.464 -0.464 -16.926 1.00 97.75 87 CYS A O 1
ATOM 716 N N . GLN A 1 88 ? 8.616 -2.458 -15.927 1.00 95.38 88 GLN A N 1
ATOM 717 C CA . GLN A 1 88 ? 9.630 -2.999 -16.849 1.00 95.38 88 GLN A CA 1
ATOM 718 C C . GLN A 1 88 ? 9.083 -3.406 -18.229 1.00 95.38 88 GLN A C 1
ATOM 720 O O . GLN A 1 88 ? 9.809 -4.034 -18.992 1.00 95.38 88 GLN A O 1
ATOM 725 N N . THR A 1 89 ? 7.807 -3.132 -18.517 1.00 95.56 89 THR A N 1
ATOM 726 C CA . THR A 1 89 ? 7.230 -3.355 -19.850 1.00 95.56 89 THR A CA 1
ATOM 727 C C . THR A 1 89 ? 7.220 -2.057 -20.651 1.00 95.56 89 THR A C 1
ATOM 729 O O . THR A 1 89 ? 7.741 -2.026 -21.757 1.00 95.56 89 THR A O 1
ATOM 732 N N . CYS A 1 90 ? 6.628 -0.984 -20.108 1.00 96.56 90 CYS A N 1
ATOM 733 C CA . CYS A 1 90 ? 6.546 0.303 -20.806 1.00 96.56 90 CYS A CA 1
ATOM 734 C C . CYS A 1 90 ? 7.710 1.249 -20.494 1.00 96.56 90 CYS A C 1
ATOM 736 O O . CYS A 1 90 ? 7.903 2.208 -21.231 1.00 96.56 90 CYS A O 1
ATOM 738 N N . HIS A 1 91 ? 8.459 1.012 -19.411 1.00 95.62 91 HIS A N 1
ATOM 739 C CA . HIS A 1 91 ? 9.572 1.860 -18.974 1.00 95.62 91 HIS A CA 1
ATOM 740 C C . HIS A 1 91 ? 9.214 3.345 -18.784 1.00 95.62 91 HIS A C 1
ATOM 742 O O . HIS A 1 91 ? 10.092 4.201 -18.823 1.00 95.62 91 HIS A O 1
ATOM 748 N N . SER A 1 92 ? 7.937 3.664 -18.552 1.00 96.62 92 SER A N 1
ATOM 749 C CA . SER A 1 92 ? 7.518 5.023 -18.213 1.00 96.62 92 SER A CA 1
ATOM 750 C C . SER A 1 92 ? 8.148 5.467 -16.894 1.00 96.62 92 SER A C 1
ATOM 752 O O . SER A 1 92 ? 8.234 4.674 -15.958 1.00 96.62 92 SER A O 1
ATOM 754 N N . ASN A 1 93 ? 8.469 6.755 -16.772 1.00 95.25 93 ASN A N 1
ATOM 755 C CA . ASN A 1 93 ? 9.002 7.341 -15.534 1.00 95.25 93 ASN A CA 1
ATOM 756 C C . ASN A 1 93 ? 7.967 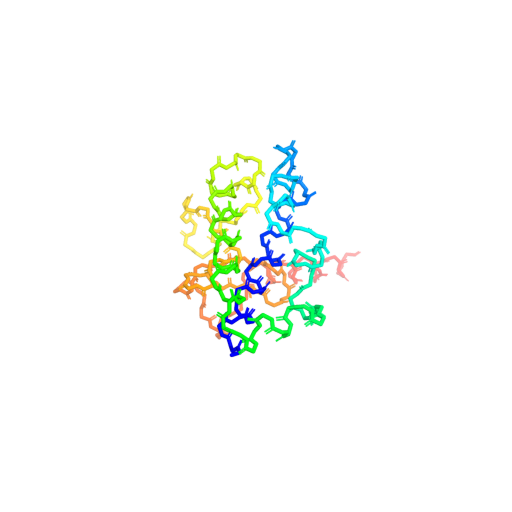7.450 -14.395 1.00 95.25 93 ASN A C 1
ATOM 758 O O . ASN A 1 93 ? 8.284 7.956 -13.321 1.00 95.25 93 ASN A O 1
ATOM 762 N N . GLU A 1 94 ? 6.732 6.992 -14.614 1.00 97.44 94 GLU A N 1
ATOM 763 C CA . GLU A 1 94 ? 5.727 6.866 -13.563 1.00 97.44 94 GLU A CA 1
ATOM 764 C C . GLU A 1 94 ? 6.170 5.843 -12.508 1.00 97.44 94 GLU A C 1
ATOM 766 O O . GLU A 1 94 ? 6.444 4.678 -12.811 1.00 97.44 94 GLU A O 1
ATOM 771 N N . ILE A 1 95 ? 6.203 6.287 -11.251 1.00 98.19 95 ILE A N 1
ATOM 772 C CA . ILE A 1 95 ? 6.439 5.421 -10.100 1.00 98.19 95 ILE A CA 1
ATOM 773 C C . ILE A 1 95 ? 5.115 4.775 -9.701 1.00 98.19 95 ILE A C 1
ATOM 775 O O . ILE A 1 95 ? 4.169 5.460 -9.314 1.00 98.19 95 ILE A O 1
ATOM 779 N N . ILE A 1 96 ? 5.083 3.446 -9.722 1.00 98.44 96 ILE A N 1
ATOM 780 C CA . ILE A 1 96 ? 3.915 2.656 -9.341 1.00 98.44 96 ILE A CA 1
ATOM 781 C C . ILE A 1 96 ? 4.137 1.864 -8.062 1.00 98.44 96 ILE A C 1
ATOM 783 O O . ILE A 1 96 ? 5.253 1.480 -7.702 1.00 98.44 96 ILE A O 1
ATOM 787 N N . PHE A 1 97 ? 3.036 1.573 -7.380 1.00 98.56 97 PHE A N 1
ATOM 788 C CA . PHE A 1 97 ? 3.038 0.952 -6.068 1.00 98.56 97 PHE A CA 1
ATOM 789 C C . PHE A 1 97 ? 2.114 -0.269 -6.010 1.00 98.56 97 PHE A C 1
ATOM 791 O O . PHE A 1 97 ? 1.066 -0.315 -6.663 1.00 98.56 97 PHE A O 1
ATOM 798 N N . PRO A 1 98 ? 2.442 -1.265 -5.168 1.00 97.88 98 PRO A N 1
ATOM 799 C CA . PRO A 1 98 ? 1.659 -2.489 -5.063 1.00 97.88 98 PRO A CA 1
ATOM 800 C C . PRO A 1 98 ? 0.281 -2.282 -4.421 1.00 97.88 98 PRO A C 1
ATOM 802 O O . PRO A 1 98 ? -0.564 -3.152 -4.573 1.00 97.88 98 PRO A O 1
ATOM 805 N N . PHE A 1 99 ? 0.024 -1.169 -3.717 1.00 98.12 99 PHE A N 1
ATOM 806 C CA . PHE A 1 99 ? -1.294 -0.865 -3.130 1.00 98.12 99 PHE A CA 1
ATOM 807 C C . PHE A 1 99 ? -2.274 -0.193 -4.115 1.00 98.12 99 PHE A C 1
ATOM 809 O O . PHE A 1 99 ? -3.452 -0.019 -3.784 1.00 98.12 99 PHE A O 1
ATOM 816 N N . GLN A 1 100 ? -1.830 0.153 -5.330 1.00 97.81 100 GLN A N 1
ATOM 817 C CA . GLN A 1 100 ? -2.665 0.704 -6.407 1.00 97.81 100 GLN A CA 1
ATOM 818 C C . GLN A 1 100 ? -3.382 -0.409 -7.194 1.00 97.81 100 GLN A C 1
ATOM 820 O O . GLN A 1 100 ? -3.2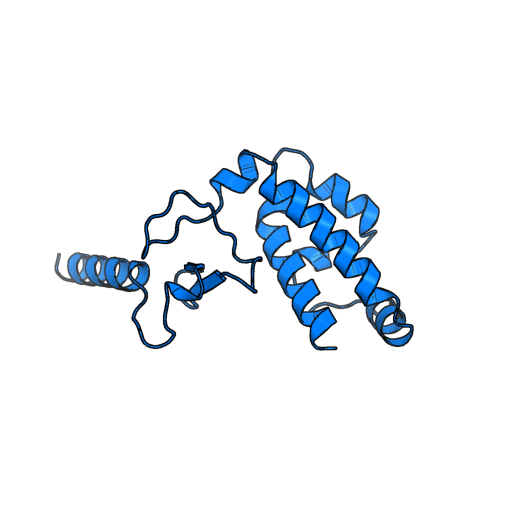57 -0.512 -8.407 1.00 97.81 100 GLN A O 1
ATOM 825 N N . PHE A 1 101 ? -4.157 -1.251 -6.503 1.00 96.06 101 PHE A N 1
ATOM 826 C CA . PHE A 1 101 ? -4.789 -2.457 -7.077 1.00 96.06 101 PHE A CA 1
ATOM 827 C C . PHE A 1 101 ? -5.650 -2.232 -8.326 1.00 96.06 101 PHE A C 1
ATOM 829 O O . PHE A 1 101 ? -5.959 -3.186 -9.029 1.00 96.06 101 PHE A O 1
ATOM 836 N N . ASP A 1 102 ? -6.090 -0.999 -8.554 1.00 96.19 102 ASP A N 1
ATOM 837 C CA . ASP A 1 102 ? -6.981 -0.645 -9.653 1.00 96.19 102 ASP A CA 1
ATOM 838 C C . ASP A 1 102 ? -6.196 -0.329 -10.947 1.00 96.19 102 ASP A C 1
ATOM 840 O O . ASP A 1 102 ? -6.758 -0.404 -12.034 1.00 96.19 102 ASP A O 1
ATOM 844 N N . SER A 1 103 ? -4.891 -0.037 -10.851 1.00 96.88 103 SER A N 1
ATOM 845 C CA . SER A 1 103 ? -4.026 0.294 -11.995 1.00 96.88 103 SER A CA 1
ATOM 846 C C . SER A 1 103 ? -2.769 -0.571 -12.104 1.00 96.88 103 SER A C 1
ATOM 848 O O . SER A 1 103 ? -2.103 -0.548 -13.141 1.00 96.88 103 SER A O 1
ATOM 850 N N . THR A 1 104 ? -2.440 -1.364 -11.079 1.00 97.69 104 THR A N 1
ATOM 851 C CA . THR A 1 104 ? -1.215 -2.168 -11.041 1.00 97.69 104 THR A CA 1
ATOM 852 C C . THR A 1 104 ? -1.477 -3.644 -10.768 1.00 97.69 104 THR A C 1
ATOM 854 O O . THR A 1 104 ? -2.462 -4.043 -10.150 1.00 97.69 104 THR A O 1
ATOM 857 N N . THR A 1 105 ? -0.547 -4.479 -11.222 1.00 96.81 105 THR A N 1
ATOM 858 C CA . THR A 1 105 ? -0.489 -5.909 -10.922 1.00 96.81 105 THR A CA 1
ATOM 859 C C . THR A 1 105 ? 0.903 -6.290 -10.435 1.00 96.81 105 THR A C 1
ATOM 861 O O . THR A 1 105 ? 1.909 -5.694 -10.825 1.00 96.81 105 THR A O 1
ATOM 864 N N . ARG A 1 106 ? 0.973 -7.292 -9.558 1.00 95.88 106 ARG A N 1
ATOM 865 C CA . ARG A 1 106 ? 2.210 -7.728 -8.904 1.00 95.88 106 ARG A CA 1
ATOM 866 C C . ARG A 1 106 ? 2.513 -9.176 -9.254 1.00 95.88 106 ARG A C 1
ATOM 868 O O . ARG A 1 106 ? 1.679 -10.058 -9.065 1.00 95.88 106 ARG A O 1
ATOM 875 N N . CYS A 1 107 ? 3.737 -9.434 -9.704 1.00 96.31 107 CYS A N 1
ATOM 876 C CA . CYS A 1 107 ? 4.214 -10.788 -9.950 1.00 96.31 107 CYS A CA 1
ATOM 877 C C . CYS A 1 107 ? 4.168 -11.611 -8.653 1.00 96.31 107 CYS A C 1
ATOM 879 O O . CYS A 1 107 ? 4.675 -11.183 -7.611 1.00 96.31 107 CYS A O 1
ATOM 881 N N . LYS A 1 108 ? 3.576 -12.808 -8.720 1.00 94.31 108 LYS A N 1
ATOM 882 C CA . LYS A 1 108 ? 3.444 -13.699 -7.561 1.00 94.31 108 LYS A CA 1
ATOM 883 C C . LYS A 1 108 ? 4.791 -14.243 -7.082 1.00 94.31 108 LYS A C 1
ATOM 885 O O . LYS A 1 108 ? 4.930 -14.453 -5.881 1.00 94.31 108 LYS A O 1
ATOM 890 N N . ASP A 1 109 ? 5.784 -14.345 -7.962 1.00 95.31 109 ASP A N 1
ATOM 891 C CA . ASP A 1 109 ? 7.094 -14.916 -7.636 1.00 95.31 109 ASP A CA 1
ATOM 892 C C . ASP A 1 109 ? 8.072 -13.826 -7.175 1.00 95.31 109 ASP A C 1
ATOM 894 O O . ASP A 1 109 ? 8.363 -13.703 -5.988 1.00 95.31 109 ASP A O 1
ATOM 898 N N . CYS A 1 110 ? 8.515 -12.956 -8.091 1.00 96.19 110 CYS A N 1
ATOM 899 C CA . CYS A 1 110 ? 9.557 -11.957 -7.810 1.00 96.19 110 CYS A CA 1
ATOM 900 C C . CYS A 1 110 ? 9.042 -10.639 -7.217 1.00 96.19 110 CYS A C 1
ATOM 902 O O . CYS A 1 110 ? 9.829 -9.719 -6.980 1.00 96.19 110 CYS A O 1
ATOM 904 N N . LYS A 1 111 ? 7.722 -10.508 -7.038 1.00 96.50 111 LYS A N 1
ATOM 905 C CA . LYS A 1 111 ? 7.060 -9.338 -6.440 1.00 96.50 111 LYS A CA 1
ATOM 906 C C . LYS A 1 111 ? 7.223 -8.013 -7.197 1.00 96.50 111 LYS A C 1
ATOM 908 O O . LYS A 1 111 ? 6.805 -6.987 -6.667 1.00 96.50 111 LYS A O 1
ATOM 913 N N . ALA A 1 112 ? 7.776 -8.028 -8.414 1.00 97.06 112 ALA A N 1
ATOM 914 C CA . ALA A 1 112 ? 7.808 -6.861 -9.296 1.00 97.06 112 ALA A CA 1
ATOM 915 C C . ALA A 1 112 ? 6.387 -6.374 -9.619 1.00 97.06 112 ALA A C 1
ATOM 917 O O . ALA A 1 112 ? 5.467 -7.190 -9.723 1.00 97.06 112 ALA A O 1
ATOM 918 N N . VAL A 1 113 ? 6.227 -5.061 -9.778 1.00 97.88 113 VAL A N 1
ATOM 919 C CA . VAL A 1 113 ? 4.943 -4.400 -10.041 1.00 97.88 113 VAL A CA 1
ATOM 920 C C . VAL A 1 113 ? 4.930 -3.855 -11.469 1.00 97.88 113 VAL A C 1
ATOM 922 O O . VAL A 1 113 ? 5.946 -3.376 -11.971 1.00 97.88 113 VAL A O 1
ATOM 925 N N . PHE A 1 114 ? 3.781 -3.964 -12.127 1.00 98.19 114 PHE A N 1
ATOM 926 C CA . PHE A 1 114 ? 3.542 -3.543 -13.505 1.00 98.19 114 PHE A CA 1
ATOM 927 C C . PHE A 1 114 ? 2.207 -2.806 -13.584 1.00 98.19 114 PHE A C 1
ATOM 929 O O . PHE A 1 114 ? 1.330 -3.066 -12.761 1.00 98.19 114 PHE A O 1
ATOM 936 N N . HIS A 1 115 ? 2.010 -1.951 -14.589 1.00 98.06 115 HIS A N 1
ATOM 937 C CA . HIS A 1 115 ? 0.657 -1.501 -14.919 1.00 98.06 115 HIS A CA 1
ATOM 938 C C . HIS A 1 115 ? -0.206 -2.694 -15.323 1.00 98.06 115 HIS A C 1
ATOM 940 O O . HIS A 1 115 ? 0.281 -3.635 -15.958 1.00 98.06 115 HIS A O 1
ATOM 946 N N . LEU A 1 116 ? -1.493 -2.637 -14.991 1.00 96.12 116 LEU A N 1
ATOM 947 C CA . LEU A 1 116 ? -2.445 -3.699 -15.299 1.00 96.12 116 LEU A CA 1
ATOM 948 C C . LEU A 1 116 ? -2.506 -3.970 -16.811 1.00 96.12 116 LEU A C 1
ATOM 950 O O . LEU A 1 11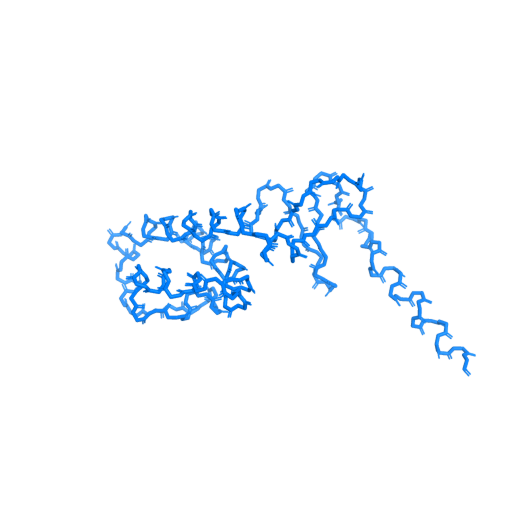6 ? -2.429 -5.118 -17.234 1.00 96.12 116 LEU A O 1
ATOM 954 N N . HIS A 1 117 ? -2.532 -2.910 -17.625 1.00 95.25 117 HIS A N 1
ATOM 955 C CA . HIS A 1 117 ? -2.546 -3.015 -19.088 1.00 95.25 117 HIS A CA 1
ATOM 956 C C . HIS A 1 117 ? -1.186 -3.419 -19.692 1.00 95.25 117 HIS A C 1
ATOM 958 O O . HIS A 1 117 ? -1.123 -3.831 -20.845 1.00 95.25 117 HIS A O 1
ATOM 964 N N . CYS A 1 118 ? -0.083 -3.290 -18.945 1.00 96.12 118 CYS A N 1
ATOM 965 C CA . CYS A 1 118 ? 1.258 -3.656 -19.410 1.00 96.12 118 CYS A CA 1
ATOM 966 C C . CYS A 1 118 ? 1.588 -5.134 -19.199 1.00 96.12 118 CYS A C 1
ATOM 968 O O . CYS A 1 118 ? 2.588 -5.619 -19.727 1.00 96.12 118 CYS A O 1
ATOM 970 N N . LYS A 1 119 ? 0.838 -5.839 -18.353 1.00 91.69 119 LYS A N 1
ATOM 971 C CA . LYS A 1 119 ? 1.163 -7.207 -17.965 1.00 91.69 119 LYS A CA 1
ATOM 972 C C . LYS A 1 119 ? -0.082 -8.076 -18.053 1.00 91.69 119 LYS A C 1
ATOM 974 O O . LYS A 1 119 ? -0.829 -8.188 -17.084 1.00 91.69 119 LYS A O 1
ATOM 979 N N . SER A 1 120 ? -0.234 -8.762 -19.186 1.00 88.12 120 SER A N 1
ATOM 980 C CA . SER A 1 120 ? -1.222 -9.836 -19.317 1.00 88.12 120 SER A CA 1
ATOM 981 C C . SER A 1 120 ? -0.933 -10.957 -18.314 1.00 88.12 120 SER A C 1
ATOM 983 O O . SER A 1 120 ? 0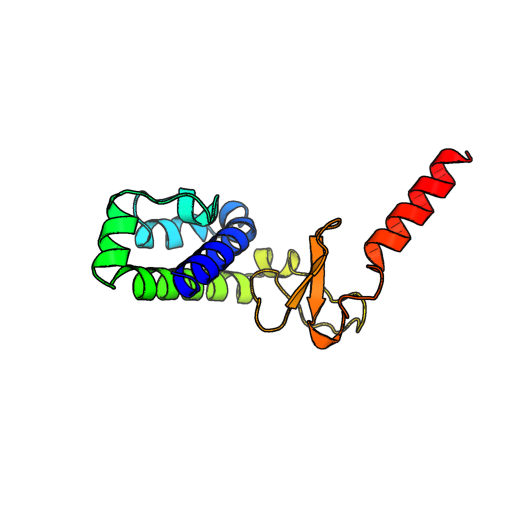.222 -11.199 -17.944 1.00 88.12 120 SER A O 1
ATOM 985 N N . SER A 1 121 ? -1.968 -11.671 -17.874 1.00 78.62 121 SER A N 1
ATOM 986 C CA . SER A 1 121 ? -1.826 -12.849 -17.013 1.00 78.62 121 SER A CA 1
ATOM 987 C C . SER A 1 121 ? -1.101 -14.010 -17.699 1.00 78.62 121 SER A C 1
ATOM 989 O O . SER A 1 121 ? -0.489 -14.815 -17.003 1.00 78.62 121 SER A O 1
ATOM 991 N N . SER A 1 122 ? -1.152 -14.087 -19.034 1.00 82.06 122 SER A N 1
ATOM 992 C CA . SER A 1 122 ? -0.506 -15.135 -19.839 1.00 82.06 122 SER A CA 1
ATOM 993 C C . SER A 1 122 ? 1.002 -14.957 -19.963 1.00 82.06 122 SER A C 1
ATOM 995 O O . SER A 1 122 ? 1.737 -15.940 -20.030 1.00 82.06 122 SER A O 1
ATOM 997 N N . ASP A 1 123 ? 1.477 -13.712 -20.009 1.00 87.69 123 ASP A N 1
ATOM 998 C CA . ASP A 1 123 ? 2.868 -13.482 -20.382 1.00 87.69 123 ASP A CA 1
ATOM 999 C C . ASP A 1 123 ? 3.801 -13.853 -19.219 1.00 87.69 123 ASP A C 1
ATOM 1001 O O . ASP A 1 123 ? 3.461 -13.674 -18.042 1.00 87.69 123 ASP A O 1
ATOM 1005 N N . PRO A 1 124 ? 5.020 -14.322 -19.483 1.00 92.56 124 PRO A N 1
ATOM 1006 C CA . PRO A 1 124 ? 6.000 -14.507 -18.425 1.00 92.56 124 PRO A CA 1
ATOM 1007 C C . PRO A 1 124 ? 6.427 -13.156 -17.822 1.00 92.56 124 PRO A C 1
ATOM 1009 O O . PRO A 1 124 ? 6.429 -12.114 -18.476 1.00 92.56 124 PRO A O 1
ATOM 1012 N N . CYS A 1 125 ? 6.800 -13.145 -16.541 1.00 96.31 125 CYS A N 1
ATOM 1013 C CA . CYS A 1 125 ? 7.378 -11.950 -15.923 1.00 96.31 125 CYS A CA 1
ATOM 1014 C C . CYS A 1 125 ? 8.813 -11.727 -16.449 1.00 96.31 125 CYS A C 1
ATOM 1016 O O . CYS A 1 125 ? 9.657 -12.604 -16.235 1.00 96.31 125 CYS A O 1
ATOM 1018 N N . PRO A 1 126 ? 9.142 -10.564 -17.053 1.00 95.38 126 PRO A N 1
ATOM 1019 C CA . PRO A 1 126 ? 10.466 -10.324 -17.641 1.00 95.38 126 PRO A CA 1
ATOM 1020 C C . PRO A 1 126 ? 11.593 -10.392 -16.602 1.00 95.38 126 PRO A C 1
ATOM 1022 O O . PRO A 1 126 ? 12.674 -10.911 -16.883 1.00 95.38 126 PRO A O 1
ATOM 1025 N N . ARG A 1 127 ? 11.328 -9.952 -15.363 1.00 95.81 127 ARG A N 1
ATOM 1026 C CA . ARG A 1 127 ? 12.279 -10.076 -14.251 1.00 95.81 127 ARG A CA 1
ATOM 1027 C C . ARG A 1 127 ? 12.528 -11.536 -13.871 1.00 95.81 127 ARG A C 1
ATOM 1029 O O . ARG A 1 127 ? 13.681 -11.914 -13.700 1.00 95.81 127 ARG A O 1
ATOM 1036 N N . CYS A 1 128 ? 11.480 -12.359 -13.767 1.00 96.75 128 CYS A N 1
ATOM 1037 C CA . CYS A 1 128 ? 11.641 -13.786 -13.467 1.00 96.75 128 CYS A CA 1
ATOM 1038 C C . CYS A 1 128 ? 12.406 -14.517 -14.576 1.00 96.75 128 CYS A C 1
ATOM 1040 O O . CYS A 1 128 ? 13.267 -15.332 -14.264 1.00 96.75 128 CYS A O 1
ATOM 1042 N N . LEU A 1 129 ? 12.144 -14.204 -15.852 1.00 95.88 129 LEU A N 1
ATOM 1043 C CA . LEU A 1 129 ? 12.911 -14.767 -16.970 1.00 95.88 129 LEU A CA 1
ATOM 1044 C C . LEU A 1 129 ? 14.397 -14.417 -16.870 1.00 95.88 129 LEU A C 1
ATOM 1046 O O . LEU A 1 129 ? 15.247 -15.277 -17.080 1.00 95.88 129 LEU A O 1
ATOM 1050 N N . ARG A 1 130 ? 14.714 -13.166 -16.519 1.00 95.81 130 ARG A N 1
ATOM 1051 C CA . ARG A 1 130 ? 16.100 -12.728 -16.328 1.00 95.81 130 ARG A CA 1
ATOM 1052 C C . ARG A 1 130 ? 16.780 -13.471 -15.174 1.00 95.81 130 ARG A C 1
ATOM 1054 O O . ARG A 1 130 ? 17.898 -13.931 -15.349 1.00 95.81 130 ARG A O 1
ATOM 1061 N N . ILE A 1 131 ? 16.094 -13.624 -14.037 1.00 95.94 131 ILE A N 1
ATOM 1062 C CA . ILE A 1 131 ? 16.605 -14.371 -12.875 1.00 95.94 131 ILE A CA 1
ATOM 1063 C C . ILE A 1 131 ? 16.896 -15.830 -13.251 1.00 95.94 131 ILE A C 1
ATOM 1065 O O . ILE A 1 131 ? 17.991 -16.305 -12.975 1.00 95.94 131 ILE A O 1
ATOM 1069 N N . ARG A 1 132 ? 15.963 -16.513 -13.932 1.00 96.38 132 ARG A N 1
ATOM 1070 C CA . ARG A 1 132 ? 16.161 -17.905 -14.379 1.00 96.38 132 ARG A CA 1
ATOM 1071 C C . ARG A 1 132 ? 17.365 -18.042 -15.307 1.00 96.38 132 ARG A C 1
ATOM 1073 O O . ARG A 1 132 ? 18.188 -18.918 -15.096 1.00 96.38 132 ARG A O 1
ATOM 1080 N N . LYS A 1 133 ? 17.525 -17.123 -16.266 1.00 96.19 133 LYS A N 1
ATOM 1081 C CA . LYS A 1 133 ? 18.692 -17.111 -17.163 1.00 96.19 133 LYS A CA 1
ATOM 1082 C C . LYS A 1 133 ? 20.024 -16.954 -16.426 1.00 96.19 133 LYS A C 1
ATOM 1084 O O . LYS A 1 133 ? 21.015 -17.487 -16.906 1.00 96.19 133 LYS A O 1
ATOM 1089 N N . TYR A 1 134 ? 20.076 -16.205 -15.323 1.00 95.25 134 TYR A N 1
ATOM 1090 C CA . TYR A 1 134 ? 21.295 -16.110 -14.510 1.00 95.25 134 TYR A CA 1
ATOM 1091 C C . TYR A 1 134 ? 21.554 -17.408 -13.750 1.00 95.25 134 TYR A C 1
ATOM 1093 O O . TYR A 1 134 ? 22.640 -17.955 -13.856 1.00 95.25 134 TYR A O 1
ATOM 1101 N N . GLN A 1 135 ? 20.527 -17.971 -13.113 1.00 94.25 135 GLN A N 1
ATOM 1102 C CA . GLN A 1 135 ? 20.639 -19.255 -12.412 1.00 94.25 135 GLN A CA 1
ATOM 1103 C C . GLN A 1 135 ? 21.092 -20.394 -13.338 1.00 94.25 135 GLN A C 1
ATOM 1105 O O . GLN A 1 135 ? 21.916 -21.210 -12.955 1.00 94.25 135 GLN A O 1
ATOM 1110 N N . GLU A 1 136 ? 20.588 -20.436 -14.574 1.00 94.81 136 GLU A N 1
ATOM 1111 C CA . GLU A 1 136 ? 21.000 -21.421 -15.581 1.00 94.81 136 GLU A CA 1
ATOM 1112 C C . GLU A 1 136 ? 22.454 -21.258 -16.044 1.00 94.81 136 GLU A C 1
ATOM 1114 O O . GLU A 1 136 ? 23.022 -22.226 -16.545 1.00 94.81 136 GLU A O 1
ATOM 1119 N N . ARG A 1 137 ? 23.033 -20.054 -15.943 1.00 93.31 137 ARG A N 1
ATOM 1120 C CA . ARG A 1 137 ? 24.450 -19.803 -16.250 1.00 93.31 137 ARG A CA 1
ATOM 1121 C C . ARG A 1 137 ? 25.326 -20.234 -15.084 1.00 93.31 137 ARG A C 1
ATOM 1123 O O . ARG A 1 137 ? 26.221 -21.033 -15.301 1.00 93.31 137 ARG A O 1
ATOM 1130 N N . ASP A 1 138 ? 24.972 -19.817 -13.872 1.00 91.94 138 ASP A N 1
ATOM 1131 C CA . ASP A 1 138 ? 25.714 -20.139 -12.647 1.00 91.94 138 ASP A CA 1
ATOM 1132 C C . ASP A 1 138 ? 25.780 -21.654 -12.367 1.00 91.94 138 ASP A C 1
ATOM 1134 O O . ASP A 1 138 ? 26.659 -22.106 -11.651 1.00 91.94 138 ASP A O 1
ATOM 1138 N N . MET A 1 139 ? 24.846 -22.454 -12.901 1.00 87.62 139 MET A N 1
ATOM 1139 C CA . MET A 1 139 ? 24.878 -23.925 -12.803 1.00 87.62 139 MET A CA 1
ATOM 1140 C C . MET A 1 139 ? 25.785 -24.610 -13.840 1.00 87.62 139 MET A C 1
ATOM 1142 O O . MET A 1 139 ? 26.002 -25.817 -13.741 1.00 87.62 139 MET A O 1
ATOM 1146 N N . ARG A 1 140 ? 26.210 -23.895 -14.888 1.00 82.50 140 ARG A N 1
ATOM 1147 C CA . ARG A 1 140 ? 27.077 -24.427 -15.956 1.00 82.50 140 ARG A CA 1
ATOM 1148 C C . ARG A 1 140 ? 28.555 -24.122 -15.717 1.00 82.50 140 ARG A C 1
ATOM 1150 O O . ARG A 1 140 ? 29.380 -24.762 -16.366 1.00 82.50 140 ARG A O 1
ATOM 1157 N N . ASP A 1 141 ? 28.834 -23.157 -14.847 1.00 67.25 141 ASP A N 1
ATOM 1158 C CA . ASP A 1 141 ? 30.165 -22.764 -14.380 1.00 67.25 141 ASP A CA 1
ATOM 1159 C C . ASP A 1 141 ? 30.549 -23.561 -13.119 1.00 67.25 141 ASP A C 1
ATOM 1161 O O . ASP A 1 141 ? 31.753 -23.873 -12.968 1.00 67.25 141 ASP A O 1
#

Radius of gyration: 17.69 Å; chains: 1; bounding box: 52×37×40 Å

InterPro domains:
  IPR025258 Rubicon Homology Domain [PF13901] (1-132)
  IPR025258 Rubicon Homology Domain [SM01175] (1-135)
  IPR051366 Differentially Expressed in FDCP 8 Homolog [PTHR12326] (1-139)

Secondary structure (DSSP, 8-state):
-HHHHHHHHHHHHHHHHHTT-TTSHHHHHHHHH-S-THHHH-SS---HHHHHHHHTT-HHHHHHHHHHHHHHHHHH-HHHHTTSEE-TTT--S-EE-TT-TTTEEE-TTT--EEEGGG--SSSPPHHHHHHHHHHHHHTT-

Sequence (141 aa):
MAQVHKLRQKLRFLGEYLLTCRSNAWKKLQARMGPRPYLLESSQLYSIKDLQQIAEGNYHMYLIALVQHASNHVFQCDLCTQRGFICQTCHSNEIIFPFQFDSTTRCKDCKAVFHLHCKSSSDPCPRCLRIRKYQERDMRD

Foldseek 3Di:
DVLLLLLLVLLLQLLVQQVPDPPVLVVVLCVLVDPCNVSNNDSPDDDPVLVVCVVVVNNNVSSVVSSVSSVVCLVPPPSNQVVFAQAPQPRDPDGHGPSPVVFWDADPPPRHIHGPVRDDPPDDDPVVVVVVVVVVVVVVD

pLDDT: mean 95.23, std 4.32, range [67.25, 98.56]

Organism: NCBI:txid47308